Protein AF-A0A2E5WF07-F1 (afdb_monomer_lite)

Sequence (122 aa):
MFPEPGSWALRPQIASKTWLGSDHHPFILHGVPAITFNAPIGEDQVRYYHDFADTFDKIDAEMLSRATAIVTLLIHALANDTETALRHYDNTETAELFRAAGLEARMRKMDQWPFVEGPTHP

Structure (mmCIF, N/CA/C/O backbone):
data_AF-A0A2E5WF07-F1
#
_entry.id   AF-A0A2E5WF07-F1
#
loop_
_atom_site.group_PDB
_atom_site.id
_atom_site.type_symbol
_atom_site.label_atom_id
_atom_site.label_alt_id
_atom_site.label_comp_id
_atom_site.label_asym_id
_atom_site.label_entity_id
_atom_site.label_seq_id
_atom_site.pdbx_PDB_ins_code
_atom_site.Cartn_x
_atom_site.Cartn_y
_atom_site.Cartn_z
_atom_site.occupancy
_atom_site.B_iso_or_equiv
_atom_site.auth_seq_id
_atom_site.auth_comp_id
_atom_site.auth_asym_id
_atom_site.auth_atom_id
_atom_site.pdbx_PDB_model_num
ATOM 1 N N . MET A 1 1 ? 1.210 5.038 25.118 1.00 34.31 1 MET A N 1
ATOM 2 C CA . MET A 1 1 ? 1.297 5.615 23.764 1.00 34.31 1 MET A CA 1
ATOM 3 C C . MET A 1 1 ? 1.117 4.451 22.812 1.00 34.31 1 MET A C 1
ATOM 5 O O . MET A 1 1 ? 2.019 3.630 22.718 1.00 34.31 1 MET A O 1
ATOM 9 N N . PHE A 1 2 ? -0.094 4.266 22.285 1.00 29.42 2 PHE A N 1
ATOM 10 C CA . PHE A 1 2 ? -0.366 3.199 21.321 1.00 29.42 2 PHE A CA 1
ATOM 11 C C . PHE A 1 2 ? 0.352 3.542 20.008 1.00 29.42 2 PHE A C 1
ATOM 13 O O . PHE A 1 2 ? 0.413 4.728 19.676 1.00 29.42 2 PHE A O 1
ATOM 20 N N . PRO A 1 3 ? 0.932 2.567 19.291 1.00 41.88 3 PRO A N 1
ATOM 21 C CA . PRO A 1 3 ? 1.348 2.814 17.919 1.00 41.88 3 PRO A CA 1
ATOM 22 C C . PRO A 1 3 ? 0.113 3.225 17.107 1.00 41.88 3 PRO A C 1
ATOM 24 O O . PRO A 1 3 ? -0.978 2.698 17.335 1.00 41.88 3 PRO A O 1
ATOM 27 N N . GLU A 1 4 ? 0.285 4.189 16.204 1.00 43.44 4 GLU A N 1
ATOM 28 C CA . GLU A 1 4 ? -0.732 4.583 15.226 1.00 43.44 4 GLU A CA 1
ATOM 29 C C . GLU A 1 4 ? -1.333 3.322 14.574 1.00 43.44 4 GLU A C 1
ATOM 31 O O . GLU A 1 4 ? -0.566 2.431 14.172 1.00 43.44 4 GLU A O 1
ATOM 36 N N . PRO A 1 5 ? -2.670 3.202 14.473 1.00 38.53 5 PRO A N 1
ATOM 37 C CA . PRO A 1 5 ? -3.307 2.067 13.819 1.00 38.53 5 PRO A CA 1
ATOM 38 C C . PRO A 1 5 ? -2.702 1.854 12.425 1.00 38.53 5 PRO A C 1
ATOM 40 O O . PRO A 1 5 ? -2.737 2.738 11.577 1.00 38.53 5 PRO A O 1
ATOM 43 N N . GLY A 1 6 ? -2.074 0.698 12.200 1.00 47.59 6 GLY A N 1
ATOM 44 C CA . GLY A 1 6 ? -1.535 0.312 10.889 1.00 47.59 6 GLY A CA 1
ATOM 45 C C . GLY A 1 6 ? -0.106 0.773 10.590 1.00 47.59 6 GLY A C 1
ATOM 46 O O . GLY A 1 6 ? 0.430 0.417 9.540 1.00 47.59 6 GLY A O 1
ATOM 47 N N . SER A 1 7 ? 0.557 1.492 11.501 1.00 41.31 7 SER A N 1
ATOM 48 C CA . SER A 1 7 ? 1.974 1.819 11.342 1.00 41.31 7 SER A CA 1
ATOM 49 C C . SER A 1 7 ? 2.831 0.841 12.151 1.00 41.31 7 SER A C 1
ATOM 51 O O . SER A 1 7 ? 3.093 1.021 13.342 1.00 41.31 7 SER A O 1
ATOM 53 N N . TRP A 1 8 ? 3.341 -0.194 11.487 1.00 49.47 8 TRP A N 1
ATOM 54 C CA . TRP A 1 8 ? 4.678 -0.657 11.846 1.00 49.47 8 TRP A CA 1
ATOM 55 C C . TRP A 1 8 ? 5.602 0.547 11.639 1.00 49.47 8 TRP A C 1
ATOM 57 O O . TRP A 1 8 ? 5.523 1.191 10.591 1.00 49.47 8 TRP A O 1
ATOM 67 N N . ALA A 1 9 ? 6.432 0.887 12.629 1.00 48.69 9 ALA A N 1
ATOM 68 C CA . ALA A 1 9 ? 7.371 2.010 12.559 1.00 48.69 9 ALA A CA 1
ATOM 69 C C . ALA A 1 9 ? 8.498 1.716 11.548 1.00 48.69 9 ALA A C 1
ATOM 71 O O . ALA A 1 9 ? 9.653 1.477 11.895 1.00 48.69 9 ALA A O 1
ATOM 72 N N . LEU A 1 10 ? 8.131 1.668 10.273 1.00 56.34 10 LEU A N 1
ATOM 73 C CA . LEU A 1 10 ? 9.002 1.442 9.138 1.00 56.34 10 LEU A CA 1
ATOM 74 C C . LEU A 1 10 ? 9.558 2.791 8.687 1.00 56.34 10 LEU A C 1
ATOM 76 O O . LEU A 1 10 ? 8.917 3.833 8.839 1.00 56.34 10 LEU A O 1
ATOM 80 N N . ARG A 1 11 ? 10.769 2.789 8.119 1.00 54.16 11 ARG A N 1
ATOM 81 C CA . ARG A 1 11 ? 11.335 4.010 7.526 1.00 54.16 11 ARG A CA 1
ATOM 82 C C . ARG A 1 11 ? 10.339 4.586 6.506 1.00 54.16 11 ARG A C 1
ATOM 84 O O . ARG A 1 11 ? 9.697 3.789 5.827 1.00 54.16 11 ARG A O 1
ATOM 91 N N . PRO A 1 12 ? 10.239 5.915 6.319 1.00 56.75 12 PRO A N 1
ATOM 92 C CA . PRO A 1 12 ? 9.270 6.523 5.396 1.00 56.75 12 PRO A CA 1
ATOM 93 C C . PRO A 1 12 ? 9.292 5.951 3.970 1.00 56.75 12 PRO A C 1
ATOM 95 O O . PRO A 1 12 ? 8.275 5.942 3.293 1.00 56.75 12 PRO A O 1
ATOM 98 N N . GLN A 1 13 ? 10.441 5.439 3.520 1.00 54.09 13 GLN A N 1
ATOM 99 C CA . GLN A 1 13 ? 10.609 4.793 2.214 1.00 54.09 13 GLN A CA 1
ATOM 100 C C . GLN A 1 13 ? 9.931 3.411 2.109 1.00 54.09 13 GLN A C 1
ATOM 102 O O . GLN A 1 13 ? 9.747 2.908 1.006 1.00 54.09 13 GLN A O 1
ATOM 107 N N . ILE A 1 14 ? 9.595 2.804 3.249 1.00 59.38 14 ILE A N 1
ATOM 108 C CA . ILE A 1 14 ? 9.023 1.459 3.424 1.00 59.38 14 ILE A CA 1
ATOM 109 C C . ILE A 1 14 ? 7.622 1.548 4.071 1.00 59.38 14 ILE A C 1
ATOM 111 O O . ILE A 1 14 ? 6.851 0.595 4.014 1.00 59.38 14 ILE A O 1
ATOM 115 N N . ALA A 1 15 ? 7.285 2.678 4.699 1.00 62.19 15 ALA A N 1
ATOM 116 C CA . ALA A 1 15 ? 6.016 2.881 5.382 1.00 62.19 15 ALA A CA 1
ATOM 117 C C . ALA A 1 15 ? 4.829 2.758 4.412 1.00 62.19 15 ALA A C 1
ATOM 119 O O . ALA A 1 15 ? 4.797 3.403 3.362 1.00 62.19 15 ALA A O 1
ATOM 120 N N . SER A 1 16 ? 3.841 1.944 4.798 1.00 71.12 16 SER A N 1
ATOM 121 C CA . SER A 1 16 ? 2.542 1.895 4.127 1.00 71.12 16 SER A CA 1
ATOM 122 C C . SER A 1 16 ? 1.877 3.263 4.260 1.00 71.12 16 SER A C 1
ATOM 124 O O . SER A 1 16 ? 1.853 3.843 5.347 1.00 71.12 16 SER A O 1
ATOM 126 N N . LYS A 1 17 ? 1.349 3.796 3.161 1.00 78.06 17 LYS A N 1
ATOM 127 C CA . LYS A 1 17 ? 0.590 5.046 3.157 1.00 78.06 17 LYS A CA 1
ATOM 128 C C . LYS A 1 17 ? -0.799 4.738 2.631 1.00 78.06 17 LYS A C 1
ATOM 130 O O . LYS A 1 17 ? -0.914 4.078 1.612 1.00 78.06 17 LYS A O 1
ATOM 135 N N . THR A 1 18 ? -1.844 5.253 3.264 1.00 87.62 18 THR A N 1
ATOM 136 C CA . THR A 1 18 ? -3.196 5.180 2.696 1.00 87.62 18 THR A CA 1
ATOM 137 C C . THR A 1 18 ? -3.267 6.046 1.435 1.00 87.62 18 THR A C 1
ATOM 139 O O . THR A 1 18 ? -2.887 7.220 1.464 1.00 87.62 18 THR A O 1
ATOM 142 N N . TRP A 1 19 ? -3.742 5.490 0.317 1.00 87.62 19 TRP A N 1
ATOM 143 C CA . TRP A 1 19 ? -3.950 6.222 -0.937 1.00 87.62 19 TRP A CA 1
ATOM 144 C C . TRP A 1 19 ? -5.188 5.719 -1.698 1.00 87.62 19 TRP A C 1
ATOM 146 O O . TRP A 1 19 ? -5.850 4.767 -1.290 1.00 87.62 19 TRP A O 1
ATOM 156 N N . LEU A 1 20 ? -5.567 6.431 -2.763 1.00 89.69 20 LEU A N 1
ATOM 157 C CA . LEU A 1 20 ? -6.778 6.168 -3.551 1.00 89.69 20 LEU A CA 1
ATOM 158 C C . LEU A 1 20 ? -6.411 5.673 -4.950 1.00 89.69 20 LEU A C 1
ATOM 160 O O . LEU A 1 20 ? -5.499 6.226 -5.559 1.00 89.69 20 LEU A O 1
ATOM 164 N N . GLY A 1 21 ? -7.197 4.754 -5.514 1.00 85.38 21 GLY A N 1
ATOM 165 C CA . GLY A 1 21 ? -7.062 4.352 -6.923 1.00 85.38 21 GLY A CA 1
ATOM 166 C C . GLY A 1 21 ? -6.268 3.065 -7.163 1.00 85.38 21 GLY A C 1
ATOM 167 O O . GLY A 1 21 ? -5.739 2.879 -8.252 1.00 85.38 21 GLY A O 1
ATOM 168 N N . SER A 1 22 ? -6.196 2.181 -6.167 1.00 89.88 22 SER A N 1
ATOM 169 C CA . SER A 1 22 ? -5.714 0.800 -6.309 1.00 89.88 22 SER A CA 1
ATOM 170 C C . SER A 1 22 ? -6.632 -0.159 -5.554 1.00 89.88 22 SER A C 1
ATOM 172 O O . SER A 1 22 ? -7.451 0.272 -4.741 1.00 89.88 22 SER A O 1
ATOM 174 N N . ASP A 1 23 ? -6.501 -1.455 -5.823 1.00 92.31 23 ASP A N 1
ATOM 175 C CA . ASP A 1 23 ? -7.409 -2.512 -5.365 1.00 92.31 23 ASP A CA 1
ATOM 176 C C . ASP A 1 23 ? -7.495 -2.661 -3.845 1.00 92.31 23 ASP A C 1
ATOM 178 O O . ASP A 1 23 ? -8.488 -3.164 -3.332 1.00 92.31 23 ASP A O 1
ATOM 182 N N . HIS A 1 24 ? -6.492 -2.192 -3.102 1.00 91.19 24 HIS A N 1
ATOM 183 C CA . HIS A 1 24 ? -6.519 -2.198 -1.639 1.00 91.19 24 HIS A CA 1
ATOM 184 C C . HIS A 1 24 ? -7.523 -1.180 -1.056 1.00 91.19 24 HIS A C 1
ATOM 186 O O . HIS A 1 24 ? -7.959 -1.326 0.085 1.00 91.19 24 HIS A O 1
ATOM 192 N N . HIS A 1 25 ? -7.918 -0.161 -1.828 1.00 92.12 25 HIS A N 1
ATOM 193 C CA . HIS A 1 25 ? -8.790 0.924 -1.378 1.00 92.12 25 HIS A CA 1
ATOM 194 C C . HIS A 1 25 ? -10.129 0.458 -0.763 1.00 92.12 25 HIS A C 1
ATOM 196 O O . HIS A 1 25 ? -10.407 0.855 0.372 1.00 92.12 25 HIS A O 1
ATOM 202 N N . PRO A 1 26 ? -10.951 -0.390 -1.422 1.00 93.44 26 PRO A N 1
ATOM 203 C CA . PRO A 1 26 ? -12.197 -0.885 -0.830 1.00 93.44 26 PRO A CA 1
ATOM 204 C C . PRO A 1 26 ? -11.984 -1.683 0.464 1.00 93.44 26 PRO A C 1
ATOM 206 O O . PRO A 1 26 ? -12.827 -1.629 1.353 1.00 93.44 26 PRO A O 1
ATOM 209 N N . PHE A 1 27 ? -10.857 -2.383 0.616 1.00 94.50 27 PHE A N 1
ATOM 210 C CA . PHE A 1 27 ? -10.554 -3.122 1.845 1.00 94.50 27 PHE A CA 1
ATOM 211 C C . PHE A 1 27 ? -10.272 -2.170 3.009 1.00 94.50 27 PHE A C 1
ATOM 213 O O . PHE A 1 27 ? -10.864 -2.331 4.077 1.00 94.50 27 PHE A O 1
ATOM 220 N N . ILE A 1 28 ? -9.455 -1.133 2.781 1.00 93.38 28 ILE A N 1
ATOM 221 C CA . ILE A 1 28 ? -9.212 -0.097 3.794 1.00 93.38 28 ILE A CA 1
ATOM 222 C C . ILE A 1 28 ? -10.523 0.605 4.165 1.00 93.38 28 ILE A C 1
ATOM 224 O O . ILE A 1 28 ? -10.762 0.816 5.347 1.00 93.38 28 ILE A O 1
ATOM 228 N N . LEU A 1 29 ? -11.401 0.921 3.202 1.00 93.69 29 LEU A N 1
ATOM 229 C CA . LEU A 1 29 ? -12.711 1.535 3.487 1.00 93.69 29 LEU A CA 1
ATOM 230 C C . LEU A 1 29 ? -13.581 0.698 4.437 1.00 93.69 29 LEU A C 1
ATOM 232 O O . LEU A 1 29 ? -14.371 1.262 5.189 1.00 93.69 29 LEU A O 1
ATOM 236 N N . HIS A 1 30 ? -13.428 -0.626 4.416 1.00 94.19 30 HIS A N 1
ATOM 237 C CA . HIS A 1 30 ? -14.113 -1.556 5.314 1.00 94.19 30 HIS A CA 1
ATOM 238 C C . HIS A 1 30 ? -13.295 -1.912 6.568 1.00 94.19 30 HIS A C 1
ATOM 240 O O . HIS A 1 30 ? -13.588 -2.903 7.241 1.00 94.19 30 HIS A O 1
ATOM 246 N N . GLY A 1 31 ? -12.272 -1.115 6.882 1.00 93.50 31 GLY A N 1
ATOM 247 C CA . GLY A 1 31 ? -11.449 -1.254 8.078 1.00 93.50 31 GLY A CA 1
ATOM 248 C C . GLY A 1 31 ? -10.450 -2.407 8.025 1.00 93.50 31 GLY A C 1
ATOM 249 O O . GLY A 1 31 ? -9.819 -2.698 9.036 1.00 93.50 31 GLY A O 1
ATOM 250 N N . VAL A 1 32 ? -10.274 -3.081 6.884 1.00 94.31 32 VAL A N 1
ATOM 251 C CA . VAL A 1 32 ? -9.279 -4.154 6.754 1.00 94.31 32 VAL A CA 1
ATOM 252 C C . VAL A 1 32 ? -7.879 -3.527 6.736 1.00 94.31 32 VAL A C 1
ATOM 254 O O . VAL A 1 32 ? -7.597 -2.717 5.845 1.00 94.31 32 VAL A O 1
ATOM 257 N N . PRO A 1 33 ? -6.977 -3.888 7.670 1.00 89.94 33 PRO A N 1
ATOM 258 C CA . PRO A 1 33 ? -5.604 -3.400 7.642 1.00 89.94 33 PRO A CA 1
ATOM 259 C C . PRO A 1 33 ? -4.907 -3.819 6.346 1.00 89.94 33 PRO A C 1
ATOM 261 O O . PRO A 1 33 ? -4.948 -4.987 5.959 1.00 89.94 33 PRO A O 1
ATOM 264 N N . ALA A 1 34 ? -4.240 -2.873 5.685 1.00 88.00 34 ALA A N 1
ATOM 265 C CA . ALA A 1 34 ? -3.540 -3.123 4.433 1.00 88.00 34 ALA A CA 1
ATOM 266 C C . ALA A 1 34 ? -2.113 -2.571 4.468 1.00 88.00 34 ALA A C 1
ATOM 268 O O . ALA A 1 34 ? -1.848 -1.473 4.963 1.00 88.00 34 ALA A O 1
ATOM 269 N N . ILE A 1 35 ? -1.194 -3.338 3.886 1.00 85.62 35 ILE A N 1
ATOM 270 C CA . ILE A 1 35 ? 0.187 -2.927 3.649 1.00 85.62 35 ILE A CA 1
ATOM 271 C C . ILE A 1 35 ? 0.352 -2.748 2.145 1.00 85.62 35 ILE A C 1
ATOM 273 O O . ILE A 1 35 ? 0.154 -3.690 1.380 1.00 85.62 35 ILE A O 1
ATOM 277 N N . THR A 1 36 ? 0.740 -1.550 1.720 1.00 81.00 36 THR A N 1
ATOM 278 C CA . THR A 1 36 ? 1.146 -1.295 0.337 1.00 81.00 36 THR A CA 1
ATOM 279 C C . THR A 1 36 ? 2.650 -1.106 0.284 1.00 81.00 36 THR A C 1
ATOM 281 O O . THR A 1 36 ? 3.190 -0.249 0.986 1.00 81.00 36 THR A O 1
ATOM 284 N N . PHE A 1 37 ? 3.328 -1.862 -0.573 1.00 79.69 37 PHE A N 1
ATOM 285 C CA . PHE A 1 37 ? 4.739 -1.624 -0.843 1.00 79.69 37 PHE A CA 1
ATOM 286 C C . PHE A 1 37 ? 4.885 -0.407 -1.749 1.00 79.69 37 PHE A C 1
ATOM 288 O O . PHE A 1 37 ? 4.295 -0.349 -2.828 1.00 79.69 37 PHE A O 1
ATOM 295 N N . ASN A 1 38 ? 5.679 0.564 -1.309 1.00 75.25 38 ASN A N 1
ATOM 296 C CA . ASN A 1 38 ? 6.042 1.686 -2.156 1.00 75.25 38 ASN A CA 1
ATOM 297 C C . ASN A 1 38 ? 6.962 1.190 -3.284 1.00 75.25 38 ASN A C 1
ATOM 299 O O . ASN A 1 38 ? 8.052 0.685 -3.021 1.00 75.25 38 ASN A O 1
ATOM 303 N N . ALA A 1 39 ? 6.520 1.341 -4.529 1.00 76.69 39 ALA A N 1
ATOM 304 C CA . ALA A 1 39 ? 7.277 1.006 -5.729 1.00 76.69 39 ALA A CA 1
ATOM 305 C C . ALA A 1 39 ? 7.323 2.250 -6.628 1.00 76.69 39 ALA A C 1
ATOM 307 O O . ALA A 1 39 ? 6.526 2.365 -7.561 1.00 76.69 39 ALA A O 1
ATOM 308 N N . PRO A 1 40 ? 8.174 3.242 -6.302 1.00 77.31 40 PRO A N 1
ATOM 309 C CA . PRO A 1 40 ? 8.232 4.472 -7.073 1.00 77.31 40 PRO A CA 1
ATOM 310 C C . PRO A 1 40 ? 8.663 4.157 -8.506 1.00 77.31 40 PRO A C 1
ATOM 312 O O . PRO A 1 40 ? 9.696 3.530 -8.734 1.00 77.31 40 PRO A O 1
ATOM 315 N N . ILE A 1 41 ? 7.866 4.609 -9.467 1.00 82.38 41 ILE A N 1
ATOM 316 C CA . ILE A 1 41 ? 8.208 4.526 -10.883 1.00 82.38 41 ILE A CA 1
ATOM 317 C C . ILE A 1 41 ? 9.183 5.669 -11.176 1.00 82.38 41 ILE A C 1
ATOM 319 O O . ILE A 1 41 ? 8.894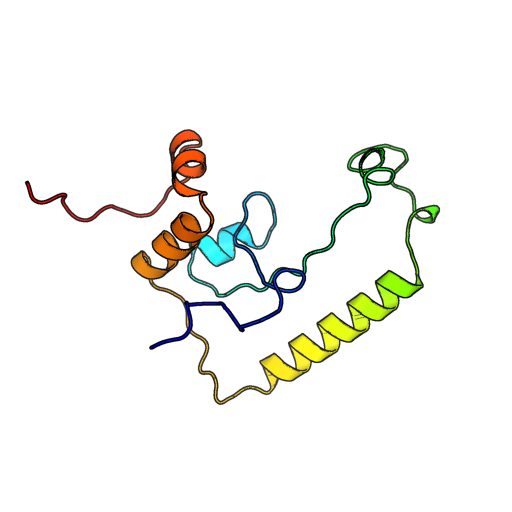 6.822 -10.851 1.00 82.38 41 ILE A O 1
ATOM 323 N N . GLY A 1 42 ? 10.347 5.351 -11.750 1.00 84.69 42 GLY A N 1
ATOM 324 C CA . GLY A 1 42 ? 11.336 6.360 -12.140 1.00 84.69 42 GLY A CA 1
ATOM 325 C C . GLY A 1 42 ? 10.744 7.387 -13.108 1.00 84.69 42 GLY A C 1
ATOM 326 O O . GLY A 1 42 ? 9.866 7.055 -13.905 1.00 84.69 42 GLY A O 1
ATOM 327 N N . GLU A 1 43 ? 11.216 8.636 -13.058 1.00 85.06 43 GLU A N 1
ATOM 328 C CA . GLU A 1 43 ? 10.713 9.724 -13.918 1.00 85.06 43 GLU A CA 1
ATOM 329 C C . GLU A 1 43 ? 10.825 9.396 -15.412 1.00 85.06 43 GLU A C 1
ATOM 331 O O . GLU A 1 43 ? 9.981 9.782 -16.216 1.00 85.06 43 GLU A O 1
ATOM 336 N N . ASP A 1 44 ? 11.854 8.649 -15.794 1.00 86.25 44 ASP A N 1
ATOM 337 C CA . ASP A 1 44 ? 12.033 8.167 -17.151 1.00 86.25 44 ASP A CA 1
ATOM 338 C C . ASP A 1 44 ? 11.094 6.994 -17.474 1.00 86.25 44 ASP A C 1
ATOM 340 O O . ASP A 1 44 ? 10.671 6.858 -18.618 1.00 86.25 44 ASP A O 1
ATOM 344 N N . GLN A 1 45 ? 10.712 6.180 -16.495 1.00 88.94 45 GLN A N 1
ATOM 345 C CA . GLN A 1 45 ? 9.843 5.018 -16.691 1.00 88.94 45 GLN A CA 1
ATOM 346 C C . GLN A 1 45 ? 8.351 5.374 -16.682 1.00 88.94 45 GLN A C 1
ATOM 348 O O . GLN A 1 45 ? 7.562 4.702 -17.341 1.00 88.94 45 GLN A O 1
ATOM 353 N N . VAL A 1 46 ? 7.947 6.456 -16.005 1.00 91.56 46 VAL A N 1
ATOM 354 C CA . VAL A 1 46 ? 6.525 6.831 -15.868 1.00 91.56 46 VAL A CA 1
ATOM 355 C C . VAL A 1 46 ? 5.847 7.097 -17.213 1.00 91.56 46 VAL A C 1
ATOM 357 O O . VAL A 1 46 ? 4.646 6.891 -17.343 1.00 91.56 46 VAL A O 1
ATOM 360 N N . ARG A 1 47 ? 6.614 7.489 -18.240 1.00 92.19 47 ARG A N 1
ATOM 361 C CA . ARG A 1 47 ? 6.107 7.700 -19.608 1.00 92.19 47 ARG A CA 1
ATOM 362 C C . ARG A 1 47 ? 5.543 6.432 -20.254 1.00 92.19 47 ARG A C 1
ATOM 364 O O . ARG A 1 47 ? 4.820 6.540 -21.234 1.00 92.19 47 ARG A O 1
ATOM 371 N N . TYR A 1 48 ? 5.928 5.261 -19.751 1.00 94.25 48 TYR A N 1
ATOM 372 C CA . TYR A 1 48 ? 5.460 3.971 -20.247 1.00 94.25 48 TYR A CA 1
ATOM 373 C C . TYR A 1 48 ? 4.181 3.505 -19.551 1.00 94.25 48 TYR A C 1
ATOM 375 O O . TYR A 1 48 ? 3.522 2.596 -20.034 1.00 94.25 48 TYR A O 1
ATOM 383 N N . TYR A 1 49 ? 3.789 4.133 -18.440 1.00 92.19 49 TYR A N 1
ATOM 384 C CA . TYR A 1 49 ? 2.572 3.766 -17.728 1.00 92.19 49 TYR A CA 1
ATOM 385 C C . TYR A 1 49 ? 1.328 4.011 -18.594 1.00 92.19 49 TYR A C 1
ATOM 387 O O . TYR A 1 49 ? 1.100 5.132 -19.048 1.00 92.19 49 TYR A O 1
ATOM 395 N N . HIS A 1 50 ? 0.514 2.967 -18.788 1.00 94.50 50 HIS A N 1
ATOM 396 C CA . HIS A 1 50 ? -0.661 2.980 -19.674 1.00 94.50 50 HIS A CA 1
ATOM 397 C C . HIS A 1 50 ? -0.343 3.319 -21.145 1.00 94.50 50 HIS A C 1
ATOM 399 O O . HIS A 1 50 ? -1.215 3.808 -21.867 1.00 94.50 50 HIS A O 1
ATOM 405 N N . ASP A 1 51 ? 0.883 3.053 -21.599 1.00 95.62 51 ASP A N 1
ATOM 406 C CA . ASP A 1 51 ? 1.314 3.292 -22.976 1.00 95.62 51 ASP A CA 1
ATOM 407 C C . ASP A 1 51 ? 1.547 1.978 -23.740 1.00 95.62 51 ASP A C 1
ATOM 409 O O . ASP A 1 51 ? 1.780 0.922 -23.155 1.00 95.62 51 ASP A O 1
ATOM 413 N N . PHE A 1 52 ? 1.527 2.035 -25.074 1.00 96.75 52 PHE A N 1
ATOM 414 C CA . PHE A 1 52 ? 1.862 0.884 -25.922 1.00 96.75 52 PHE A CA 1
ATOM 415 C C . PHE A 1 52 ? 3.293 0.369 -25.687 1.00 96.75 52 PHE A C 1
ATOM 417 O O . PHE A 1 52 ? 3.576 -0.803 -25.927 1.00 96.75 52 PHE A O 1
ATOM 424 N N . ALA A 1 53 ? 4.196 1.235 -25.225 1.00 95.50 53 A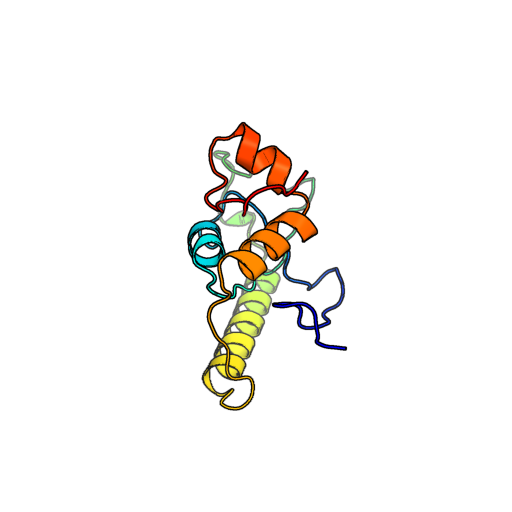LA A N 1
ATOM 425 C CA . ALA A 1 53 ? 5.562 0.877 -24.870 1.00 95.50 53 ALA A CA 1
ATOM 426 C C . ALA A 1 53 ? 5.713 0.280 -23.452 1.00 95.50 53 ALA A C 1
ATOM 428 O O . ALA A 1 53 ? 6.851 0.077 -23.018 1.00 95.50 53 ALA A O 1
ATOM 429 N N . ASP A 1 54 ? 4.615 -0.029 -22.745 1.00 95.69 54 ASP A N 1
ATOM 430 C CA . ASP A 1 54 ? 4.625 -0.868 -21.535 1.00 95.69 54 ASP A CA 1
ATOM 431 C C . ASP A 1 54 ? 4.899 -2.336 -21.900 1.00 95.69 54 ASP A C 1
ATOM 433 O O . ASP A 1 54 ? 4.007 -3.182 -22.013 1.00 95.69 54 ASP A O 1
ATOM 437 N N . THR A 1 55 ? 6.162 -2.620 -22.201 1.00 96.12 55 THR A N 1
ATOM 438 C CA . THR A 1 55 ? 6.618 -3.903 -22.732 1.00 96.12 55 THR A CA 1
ATOM 439 C C . THR A 1 55 ? 7.594 -4.595 -21.785 1.00 96.12 55 THR A C 1
ATOM 441 O O . THR A 1 55 ? 8.257 -3.980 -20.950 1.00 96.12 55 THR A O 1
ATOM 444 N N . PHE A 1 56 ? 7.701 -5.920 -21.922 1.00 96.12 56 PHE A N 1
ATOM 445 C CA . PHE A 1 56 ? 8.464 -6.784 -21.012 1.00 96.12 56 PHE A CA 1
ATOM 446 C C . PHE A 1 56 ? 9.936 -6.375 -20.829 1.00 96.12 56 PHE A C 1
ATOM 448 O O . PHE A 1 56 ? 10.506 -6.578 -19.762 1.00 96.12 56 PHE A O 1
ATOM 455 N N . ASP A 1 57 ? 10.557 -5.766 -21.838 1.00 95.06 57 ASP A N 1
ATOM 456 C CA . ASP A 1 57 ? 11.947 -5.306 -21.785 1.00 95.06 57 ASP A CA 1
ATOM 457 C C . ASP A 1 57 ? 12.193 -4.147 -20.800 1.00 95.06 57 ASP A C 1
ATOM 459 O O . ASP A 1 57 ? 13.348 -3.803 -20.556 1.00 95.06 57 ASP A O 1
ATOM 463 N N . LYS A 1 58 ? 11.143 -3.551 -20.214 1.00 93.00 58 LYS A N 1
ATOM 464 C CA . LYS A 1 58 ? 11.259 -2.546 -19.140 1.00 93.00 58 LYS A CA 1
ATOM 465 C C . LYS A 1 58 ? 11.360 -3.153 -17.741 1.00 93.00 58 LYS A C 1
ATOM 467 O O . LYS A 1 58 ? 11.636 -2.432 -16.784 1.00 93.00 58 LYS A O 1
ATOM 472 N N . ILE A 1 59 ? 11.142 -4.460 -17.599 1.00 91.56 59 ILE A N 1
ATOM 473 C CA . ILE A 1 59 ? 11.166 -5.127 -16.296 1.00 91.56 59 ILE A CA 1
ATOM 474 C C . ILE A 1 59 ? 12.611 -5.309 -15.816 1.00 91.56 59 ILE A C 1
ATOM 476 O O . ILE A 1 59 ? 13.416 -5.992 -16.449 1.00 91.56 59 ILE A O 1
ATOM 480 N N . ASP A 1 60 ? 12.911 -4.779 -14.630 1.00 91.44 60 ASP A N 1
ATOM 481 C CA . ASP A 1 60 ? 14.107 -5.141 -13.867 1.00 91.44 60 ASP A CA 1
ATOM 482 C C . ASP A 1 60 ? 13.886 -6.503 -13.181 1.00 91.44 60 ASP A C 1
ATOM 484 O O . ASP A 1 60 ? 13.162 -6.628 -12.186 1.00 91.44 60 ASP A O 1
ATOM 488 N N . ALA A 1 61 ? 14.521 -7.542 -13.728 1.00 94.75 61 ALA A N 1
ATOM 489 C CA . ALA A 1 61 ? 14.409 -8.912 -13.233 1.00 94.75 61 ALA A CA 1
ATOM 490 C C . ALA A 1 61 ? 14.963 -9.095 -11.806 1.00 94.75 61 ALA A C 1
ATOM 492 O O . ALA A 1 61 ? 14.455 -9.926 -11.044 1.00 94.75 61 ALA A O 1
ATOM 493 N N . GLU A 1 62 ? 15.984 -8.327 -11.421 1.00 93.94 62 GLU A N 1
ATOM 494 C CA . GLU A 1 62 ? 16.563 -8.400 -10.081 1.00 93.94 62 GLU A CA 1
ATOM 495 C C . GLU A 1 62 ? 15.617 -7.758 -9.064 1.00 93.94 62 GLU A C 1
ATOM 497 O O . GLU A 1 62 ? 15.333 -8.341 -8.014 1.00 93.94 62 GLU A O 1
ATOM 502 N N . MET A 1 63 ? 15.057 -6.592 -9.400 1.00 89.00 63 MET A N 1
ATOM 503 C CA . MET A 1 63 ? 14.024 -5.947 -8.590 1.00 89.00 63 MET A CA 1
ATOM 504 C C . MET A 1 63 ? 12.804 -6.856 -8.418 1.00 89.00 63 MET A C 1
ATOM 506 O O . MET A 1 63 ? 12.350 -7.032 -7.286 1.00 89.00 63 MET A O 1
ATOM 510 N N . LEU A 1 64 ? 12.307 -7.469 -9.497 1.00 92.12 64 LEU A N 1
ATOM 511 C CA . LEU A 1 64 ? 11.169 -8.390 -9.444 1.00 92.12 64 LEU A CA 1
ATOM 512 C C . LEU A 1 64 ? 11.448 -9.585 -8.518 1.00 92.12 64 LEU A C 1
ATOM 514 O O . LEU A 1 64 ? 10.608 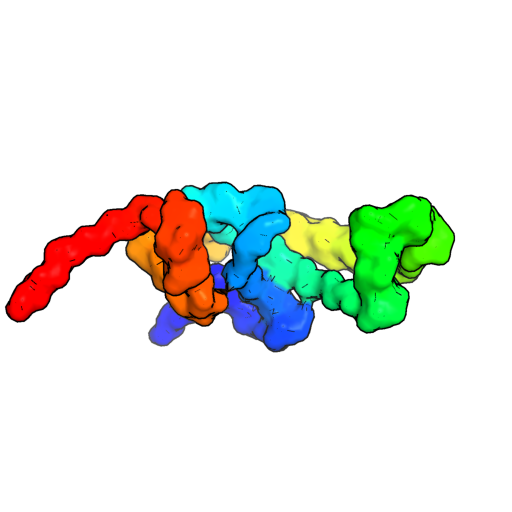-9.947 -7.688 1.00 92.12 64 LEU A O 1
ATOM 518 N N . SER A 1 65 ? 12.649 -10.159 -8.602 1.00 95.62 65 SER A N 1
ATOM 519 C CA . SER A 1 65 ? 13.068 -11.278 -7.749 1.00 95.62 65 SER A CA 1
ATOM 520 C C . SER A 1 65 ? 13.140 -10.873 -6.271 1.00 95.62 65 SER A C 1
ATOM 522 O O . SER A 1 65 ? 12.614 -11.577 -5.406 1.00 95.62 65 SER A O 1
ATOM 524 N N . ARG A 1 66 ? 13.729 -9.708 -5.964 1.00 93.00 66 ARG A N 1
ATOM 525 C CA . ARG A 1 66 ? 13.797 -9.178 -4.590 1.00 93.00 66 ARG A CA 1
ATOM 526 C C . ARG A 1 66 ? 12.415 -8.851 -4.030 1.00 93.00 66 ARG A C 1
ATOM 528 O O . ARG A 1 66 ? 12.133 -9.213 -2.890 1.00 93.00 66 ARG A O 1
ATOM 535 N N . ALA A 1 67 ? 11.550 -8.208 -4.815 1.00 90.62 67 ALA A N 1
ATOM 536 C CA . ALA A 1 67 ? 10.179 -7.905 -4.412 1.00 90.62 67 ALA A CA 1
ATOM 537 C C . ALA A 1 67 ? 9.408 -9.192 -4.083 1.00 90.62 67 ALA A C 1
ATOM 539 O O . ALA A 1 67 ? 8.793 -9.286 -3.024 1.00 90.62 67 ALA A O 1
ATOM 540 N N . THR A 1 68 ? 9.534 -10.216 -4.933 1.00 94.88 68 THR A N 1
ATOM 541 C CA . THR A 1 68 ? 8.927 -11.538 -4.713 1.00 94.88 68 THR A CA 1
ATOM 542 C C . THR A 1 68 ? 9.387 -12.157 -3.393 1.00 94.88 68 THR A C 1
ATOM 544 O O . THR A 1 68 ? 8.560 -12.614 -2.602 1.00 94.88 68 THR A O 1
ATOM 547 N N . ALA A 1 69 ? 10.694 -12.135 -3.116 1.00 95.00 69 ALA A N 1
ATOM 548 C CA . ALA A 1 69 ? 11.241 -12.660 -1.869 1.00 95.00 69 ALA A CA 1
ATOM 549 C C . ALA A 1 69 ? 10.718 -11.895 -0.640 1.00 95.00 69 ALA A C 1
ATOM 551 O O . ALA A 1 69 ? 10.271 -12.516 0.322 1.00 95.00 69 ALA A O 1
ATOM 552 N N . ILE A 1 70 ? 10.715 -10.557 -0.680 1.00 91.31 70 ILE A N 1
ATOM 553 C CA . ILE A 1 70 ? 10.250 -9.710 0.431 1.00 91.31 70 ILE A CA 1
ATOM 554 C C . ILE A 1 70 ? 8.764 -9.944 0.721 1.00 91.31 70 ILE A C 1
ATOM 556 O O . ILE A 1 70 ? 8.398 -10.157 1.876 1.00 91.31 70 ILE A O 1
ATOM 560 N N . VAL A 1 71 ? 7.917 -9.945 -0.312 1.00 91.69 71 VAL A N 1
ATOM 561 C CA . VAL A 1 71 ? 6.474 -10.199 -0.170 1.00 91.69 71 VAL A CA 1
ATOM 562 C C . VAL A 1 71 ? 6.233 -11.593 0.408 1.00 91.69 71 VAL A C 1
ATOM 564 O O . VAL A 1 71 ? 5.442 -11.741 1.335 1.00 91.69 71 VAL A O 1
ATOM 567 N N . THR A 1 72 ? 6.959 -12.604 -0.075 1.00 96.00 72 THR A N 1
ATOM 568 C CA . THR A 1 72 ? 6.844 -13.985 0.422 1.00 96.00 72 THR A CA 1
ATOM 569 C C . THR A 1 72 ? 7.213 -14.086 1.901 1.00 96.00 72 THR A C 1
ATOM 571 O O . THR A 1 72 ? 6.479 -14.695 2.679 1.00 96.00 72 THR A O 1
ATOM 574 N N . LEU A 1 73 ? 8.321 -13.463 2.310 1.00 95.06 73 LEU A N 1
ATOM 575 C CA . LEU A 1 73 ? 8.756 -13.452 3.707 1.00 95.06 73 LEU A CA 1
ATOM 576 C C . LEU A 1 73 ? 7.769 -12.701 4.607 1.00 95.06 73 LEU A C 1
ATOM 578 O O . LEU A 1 73 ? 7.483 -13.177 5.704 1.00 95.06 73 LEU A O 1
ATOM 582 N N . LEU A 1 74 ? 7.216 -11.573 4.146 1.00 90.31 74 LEU A N 1
ATOM 583 C CA . LEU A 1 74 ? 6.198 -10.83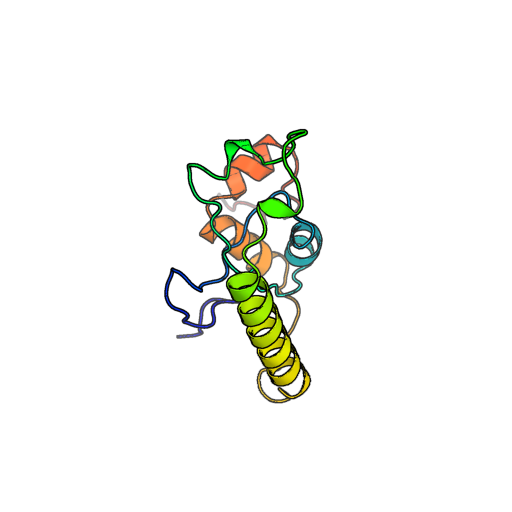5 4.895 1.00 90.31 74 LEU A CA 1
ATOM 584 C C . LEU A 1 74 ? 4.927 -11.670 5.079 1.00 90.31 74 LEU A C 1
ATOM 586 O O . LEU A 1 74 ? 4.435 -11.777 6.197 1.00 90.31 74 LEU A O 1
ATOM 590 N N . ILE A 1 75 ? 4.413 -12.281 4.007 1.00 92.75 75 ILE A N 1
ATOM 591 C CA . ILE A 1 75 ? 3.221 -13.136 4.075 1.00 92.75 75 ILE A CA 1
ATOM 592 C C . ILE A 1 75 ? 3.467 -14.300 5.032 1.00 92.75 75 ILE A C 1
ATOM 594 O O . ILE A 1 75 ? 2.624 -14.577 5.878 1.00 92.75 75 ILE A O 1
ATOM 598 N N . HIS A 1 76 ? 4.630 -14.950 4.940 1.00 95.44 76 HIS A N 1
ATOM 599 C CA . HIS A 1 76 ? 4.988 -16.030 5.851 1.00 95.44 76 HIS A CA 1
ATOM 600 C C . HIS A 1 76 ? 5.034 -15.551 7.308 1.00 95.44 76 HIS A C 1
ATOM 602 O O . HIS A 1 76 ? 4.505 -16.227 8.184 1.00 95.44 76 HIS A O 1
ATOM 608 N N . ALA A 1 77 ? 5.635 -14.392 7.584 1.00 91.44 77 ALA A N 1
ATOM 609 C CA . ALA A 1 77 ? 5.679 -13.835 8.933 1.00 91.44 77 ALA A CA 1
ATOM 610 C C . ALA A 1 77 ? 4.271 -13.526 9.469 1.00 91.44 77 ALA A C 1
ATOM 612 O O . ALA A 1 77 ? 3.928 -13.985 10.552 1.00 91.44 77 ALA A O 1
ATOM 613 N N . LEU A 1 78 ? 3.436 -12.829 8.689 1.00 88.56 78 LEU A N 1
ATOM 614 C CA . LEU A 1 78 ? 2.066 -12.476 9.079 1.00 88.56 78 LEU A CA 1
ATOM 615 C C . LEU A 1 78 ? 1.171 -13.706 9.262 1.00 88.56 78 LEU A C 1
ATOM 617 O O . LEU A 1 78 ? 0.364 -13.742 10.182 1.00 88.56 78 LEU A O 1
ATOM 621 N N . ALA A 1 79 ? 1.322 -14.730 8.421 1.00 91.69 79 ALA A N 1
ATOM 622 C CA . ALA A 1 79 ? 0.552 -15.968 8.533 1.00 91.69 79 ALA A CA 1
ATOM 623 C C . ALA A 1 79 ? 0.881 -16.771 9.804 1.00 91.69 79 ALA A C 1
ATOM 625 O O . ALA A 1 79 ? 0.053 -17.562 10.251 1.00 91.69 79 ALA A O 1
ATOM 626 N N . ASN A 1 80 ? 2.076 -16.582 10.372 1.00 92.75 80 ASN A N 1
ATOM 627 C CA . ASN A 1 80 ? 2.515 -17.242 11.603 1.00 92.75 80 ASN A CA 1
ATOM 628 C C . ASN A 1 80 ? 2.403 -16.342 12.846 1.00 92.75 80 ASN A C 1
ATOM 630 O O . ASN A 1 80 ? 2.717 -16.788 13.948 1.00 92.75 80 ASN A O 1
ATOM 634 N N . ASP A 1 81 ? 1.975 -15.089 12.691 1.00 87.56 81 ASP A N 1
ATOM 635 C CA . ASP A 1 81 ? 1.819 -14.152 13.797 1.00 87.56 81 ASP A CA 1
ATOM 636 C C . ASP A 1 81 ? 0.486 -14.383 14.518 1.00 87.56 81 ASP A C 1
ATOM 638 O O . ASP A 1 81 ? -0.581 -13.946 14.084 1.00 87.56 81 ASP A O 1
ATOM 642 N N . THR A 1 82 ? 0.556 -15.081 15.649 1.00 82.38 82 THR A N 1
ATOM 643 C CA . THR A 1 82 ? -0.591 -15.312 16.535 1.00 82.38 82 THR A CA 1
ATOM 644 C C . THR A 1 82 ? -0.689 -14.292 17.669 1.00 82.38 82 THR A C 1
ATOM 646 O O . THR A 1 82 ? -1.623 -14.365 18.465 1.00 82.38 82 THR A O 1
ATOM 649 N N . GLU A 1 83 ? 0.268 -13.368 17.784 1.00 88.12 83 GLU A N 1
ATOM 650 C CA . GLU A 1 83 ? 0.398 -12.461 18.929 1.00 88.12 83 GLU A CA 1
ATOM 651 C C . GLU A 1 83 ? -0.206 -11.081 18.653 1.00 88.12 83 GLU A C 1
ATOM 653 O O . GLU A 1 83 ? -0.876 -10.524 19.522 1.00 88.12 83 GLU A O 1
ATOM 658 N N . THR A 1 84 ? -0.026 -10.538 17.444 1.00 81.19 84 THR A N 1
ATOM 659 C CA . THR A 1 84 ? -0.451 -9.164 17.111 1.00 81.19 84 THR A CA 1
ATOM 660 C C . THR A 1 84 ? -1.973 -8.971 17.140 1.00 81.19 84 THR A C 1
ATOM 662 O O . THR A 1 84 ? -2.440 -7.842 17.289 1.00 81.19 84 THR A O 1
ATOM 665 N N . ALA A 1 85 ? -2.754 -10.055 17.028 1.00 83.50 85 ALA A N 1
ATOM 666 C CA . ALA A 1 85 ? -4.221 -10.041 17.062 1.00 83.50 85 ALA A CA 1
ATOM 667 C C . ALA A 1 85 ? -4.831 -8.960 16.144 1.00 83.50 85 ALA A C 1
ATOM 669 O O . ALA A 1 85 ? -5.654 -8.143 16.569 1.00 83.50 85 ALA A O 1
ATOM 670 N N . LEU A 1 86 ? -4.400 -8.944 14.874 1.00 84.00 86 LEU A N 1
ATOM 671 C CA . LEU A 1 86 ? -4.901 -8.003 13.872 1.00 84.00 86 LEU A CA 1
ATOM 672 C C . LEU A 1 86 ? -6.430 -8.069 13.793 1.00 84.00 86 LEU A C 1
ATOM 674 O O . LEU A 1 86 ? -7.022 -9.143 13.679 1.00 84.00 86 LEU A O 1
ATOM 678 N N . ARG A 1 87 ? -7.067 -6.900 13.829 1.00 91.19 87 ARG A N 1
ATOM 679 C CA . ARG A 1 87 ? -8.518 -6.753 13.716 1.00 91.19 87 ARG A CA 1
ATOM 680 C C . ARG A 1 87 ? -8.875 -5.729 12.657 1.00 91.19 87 ARG A C 1
ATOM 682 O O . ARG A 1 87 ? -8.043 -4.917 12.263 1.00 91.19 87 ARG A O 1
ATOM 689 N N . HIS A 1 88 ? -10.141 -5.737 12.262 1.00 93.75 88 HIS A N 1
ATOM 690 C CA . HIS A 1 88 ? -10.687 -4.632 11.493 1.00 93.75 88 HIS A CA 1
ATOM 691 C C . HIS A 1 88 ? -10.719 -3.367 12.354 1.00 93.75 88 HIS A C 1
ATOM 693 O O . HIS A 1 88 ? -11.044 -3.422 13.547 1.00 93.75 88 HIS A O 1
ATOM 699 N N . TYR A 1 89 ? -10.387 -2.242 11.737 1.00 92.69 89 TYR A N 1
ATOM 700 C CA . TYR A 1 89 ? -10.644 -0.915 12.268 1.00 92.69 89 TYR A CA 1
ATOM 701 C C . TYR A 1 89 ? -12.143 -0.628 12.263 1.00 92.69 89 TYR A C 1
ATOM 703 O O . TYR A 1 89 ? -12.874 -1.091 11.383 1.00 92.69 89 TYR A O 1
ATOM 711 N N . ASP A 1 90 ? -12.610 0.127 13.252 1.00 93.88 90 ASP A N 1
ATOM 712 C CA . ASP A 1 90 ? -13.966 0.664 13.219 1.00 93.88 90 ASP A CA 1
ATOM 713 C C . ASP A 1 90 ? -14.067 1.870 12.264 1.00 93.88 90 ASP A C 1
ATOM 715 O O . ASP A 1 90 ? -13.078 2.320 11.678 1.00 93.88 90 ASP A O 1
ATOM 719 N N . ASN A 1 91 ? -15.276 2.403 12.075 1.00 94.00 91 ASN A N 1
ATOM 720 C CA . ASN A 1 91 ? -15.498 3.537 11.172 1.00 94.00 91 ASN A CA 1
ATOM 721 C C . ASN A 1 91 ? -14.728 4.800 11.589 1.00 94.00 91 ASN A C 1
ATOM 723 O O . ASN A 1 91 ? -14.335 5.577 10.722 1.00 94.00 91 ASN A O 1
ATOM 727 N N . THR A 1 92 ? -14.520 5.016 12.889 1.00 94.00 92 THR A N 1
ATOM 728 C CA . THR A 1 92 ? -13.809 6.189 13.412 1.00 94.00 92 THR A CA 1
ATOM 729 C C . THR A 1 92 ? -12.320 6.057 13.126 1.00 94.00 92 THR A C 1
ATOM 731 O O . THR A 1 92 ? -11.726 6.954 12.536 1.00 94.00 92 THR A O 1
ATOM 734 N N . GLU A 1 93 ? -11.733 4.912 13.467 1.00 93.00 93 GLU A N 1
ATOM 735 C CA . GLU A 1 93 ? -10.334 4.587 13.179 1.00 93.00 93 GLU A CA 1
ATOM 736 C C . GLU A 1 93 ? -10.052 4.620 11.673 1.00 93.00 93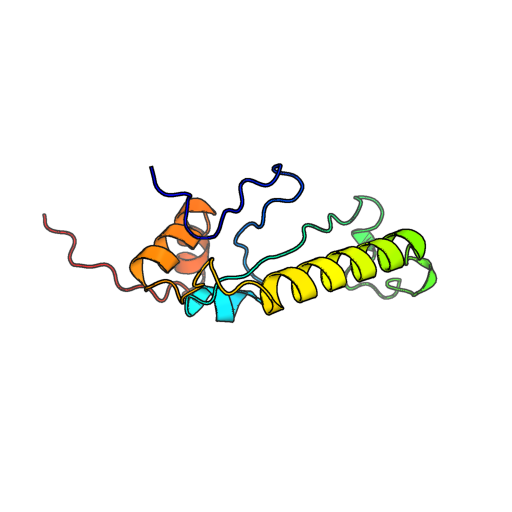 GLU A C 1
ATOM 738 O O . GLU A 1 93 ? -9.055 5.188 11.229 1.00 93.00 93 GLU A O 1
ATOM 743 N N . THR A 1 94 ? -10.967 4.073 10.871 1.00 93.88 94 THR A N 1
ATOM 744 C CA . THR A 1 94 ? -10.849 4.098 9.411 1.00 93.88 94 THR A CA 1
ATOM 745 C C . THR A 1 94 ? -10.911 5.527 8.871 1.00 93.88 94 THR A C 1
ATOM 747 O O . THR A 1 94 ? -10.099 5.893 8.022 1.00 93.88 94 THR A O 1
ATOM 750 N N . ALA A 1 95 ? -11.820 6.368 9.374 1.00 94.75 95 ALA A N 1
ATOM 751 C CA . ALA A 1 95 ? -11.874 7.777 8.991 1.00 94.75 95 ALA A CA 1
ATOM 752 C C . ALA A 1 95 ? -10.564 8.510 9.333 1.00 94.75 95 ALA A C 1
ATOM 754 O O . ALA A 1 95 ? -10.036 9.240 8.490 1.00 94.75 95 ALA A O 1
ATOM 755 N N . GLU A 1 96 ? -10.001 8.274 10.523 1.00 93.38 96 GLU A N 1
ATOM 756 C CA . GLU A 1 96 ? -8.720 8.859 10.934 1.00 93.38 96 GLU A CA 1
ATOM 757 C C . GLU A 1 96 ? -7.555 8.429 10.031 1.00 93.38 96 GLU A C 1
ATOM 759 O O . GLU A 1 96 ? -6.726 9.267 9.677 1.00 93.38 96 GLU A O 1
ATOM 764 N N . LEU A 1 97 ? -7.525 7.183 9.541 1.00 91.69 97 LEU A N 1
ATOM 765 C CA . LEU A 1 97 ? -6.517 6.744 8.563 1.00 91.69 97 LEU A CA 1
ATOM 766 C C . LEU A 1 97 ? -6.536 7.580 7.276 1.00 91.69 97 LEU A C 1
ATOM 768 O O . LEU A 1 97 ? -5.483 7.951 6.749 1.00 91.69 97 LEU A O 1
ATOM 772 N N . PHE A 1 98 ? -7.723 7.895 6.751 1.00 93.56 98 PHE A N 1
ATOM 773 C CA . PHE A 1 98 ? -7.850 8.738 5.559 1.00 93.56 98 PHE A CA 1
ATOM 774 C C . PHE A 1 98 ? -7.549 10.216 5.852 1.00 93.56 98 PHE A C 1
ATOM 776 O O . PHE A 1 98 ? -7.004 10.910 4.984 1.00 93.56 98 PHE A O 1
ATOM 783 N N . ARG A 1 99 ? -7.850 10.701 7.064 1.00 94.06 99 ARG A N 1
ATOM 784 C CA . ARG A 1 99 ? -7.496 12.057 7.521 1.00 94.06 99 ARG A CA 1
ATOM 785 C C . ARG A 1 99 ? -5.996 12.241 7.661 1.00 94.06 99 ARG A C 1
ATOM 787 O O . ARG A 1 99 ? -5.455 13.181 7.082 1.00 94.06 99 ARG A O 1
ATOM 794 N N . ALA A 1 100 ? -5.322 11.314 8.336 1.00 91.06 100 ALA A N 1
ATOM 795 C CA . ALA A 1 100 ? -3.871 11.308 8.496 1.00 91.06 100 ALA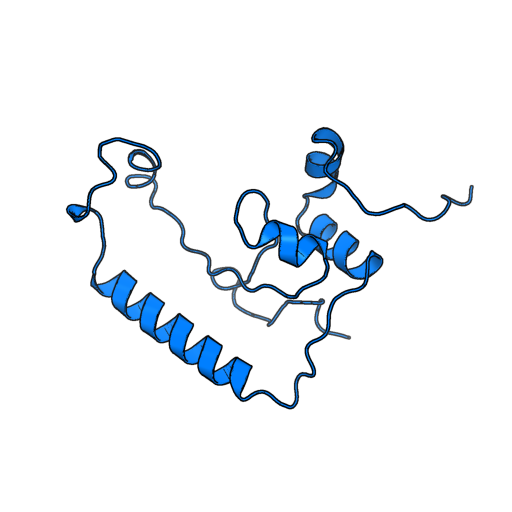 A CA 1
ATOM 796 C C . ALA A 1 100 ? -3.143 11.277 7.139 1.00 91.06 100 ALA A C 1
ATOM 798 O O . ALA A 1 100 ? -2.075 11.866 6.980 1.00 91.06 100 ALA A O 1
ATOM 799 N N . ALA A 1 101 ? -3.753 10.656 6.124 1.00 90.50 101 ALA A N 1
ATOM 800 C CA . ALA A 1 101 ? -3.246 10.649 4.754 1.00 90.50 101 ALA A CA 1
ATOM 801 C C . ALA A 1 101 ? -3.598 11.904 3.924 1.00 90.50 101 ALA A C 1
ATOM 803 O O . ALA A 1 101 ? -3.155 12.017 2.777 1.00 90.50 101 ALA A O 1
ATOM 804 N N . GLY A 1 102 ? -4.378 12.844 4.470 1.00 94.06 102 GLY A N 1
ATOM 805 C CA . GLY A 1 102 ? -4.811 14.068 3.789 1.00 94.06 102 GLY A CA 1
ATOM 806 C C . GLY A 1 102 ? -5.831 13.834 2.668 1.00 94.06 102 GLY A C 1
ATOM 807 O O . GLY A 1 102 ? -5.902 14.621 1.724 1.00 94.06 102 GLY A O 1
ATOM 808 N N . LEU A 1 103 ? -6.594 12.738 2.726 1.00 95.50 103 LEU A N 1
ATOM 809 C CA . LEU A 1 103 ? -7.472 12.298 1.634 1.00 95.50 103 LEU A CA 1
ATOM 810 C C . LEU A 1 103 ? -8.929 12.738 1.787 1.00 95.50 103 LEU A C 1
ATOM 812 O O . LEU A 1 103 ? -9.652 12.751 0.792 1.00 95.50 103 LEU A O 1
ATOM 816 N N . GLU A 1 104 ? -9.355 13.140 2.985 1.00 95.31 104 GLU A N 1
ATOM 817 C CA . GLU A 1 104 ? -10.756 13.462 3.281 1.00 95.31 104 GLU A CA 1
ATOM 818 C C . GLU A 1 104 ? -11.356 14.484 2.303 1.00 95.31 104 GLU A C 1
ATOM 820 O O . GLU A 1 104 ? -12.368 14.210 1.658 1.00 95.31 104 GLU A O 1
ATOM 825 N N . ALA A 1 105 ? -10.712 15.643 2.130 1.00 95.81 105 ALA A N 1
ATOM 826 C CA . ALA A 1 105 ? -11.222 16.701 1.255 1.00 95.81 105 ALA A CA 1
ATOM 827 C C . ALA A 1 105 ? -11.402 16.222 -0.197 1.00 95.81 105 ALA A C 1
ATOM 829 O O . ALA A 1 105 ? -12.380 16.568 -0.864 1.00 95.81 105 ALA A O 1
ATOM 830 N N . ARG A 1 106 ? -10.474 15.386 -0.684 1.00 95.44 106 ARG A N 1
ATOM 831 C CA . ARG A 1 106 ? -10.550 14.789 -2.021 1.00 95.44 106 ARG A CA 1
ATOM 832 C C . ARG A 1 106 ? -11.697 13.785 -2.115 1.00 95.44 106 ARG A C 1
ATOM 834 O O . ARG A 1 106 ? -12.456 13.849 -3.075 1.00 95.44 106 ARG A O 1
ATOM 841 N N . MET A 1 107 ? -11.835 12.895 -1.135 1.00 95.25 107 MET A N 1
ATOM 842 C CA . MET A 1 107 ? -12.897 11.885 -1.109 1.00 95.25 107 MET A CA 1
ATOM 843 C C . MET A 1 107 ? -14.281 12.530 -1.041 1.00 95.25 107 MET A C 1
ATOM 845 O O . MET A 1 107 ? -15.164 12.136 -1.794 1.00 95.25 107 MET A O 1
ATOM 849 N N . ARG A 1 108 ? -14.460 13.577 -0.226 1.00 95.50 108 ARG A N 1
ATOM 850 C CA . ARG A 1 108 ? -15.714 14.346 -0.170 1.00 95.50 108 ARG A CA 1
ATOM 851 C C . ARG A 1 108 ? -16.041 15.010 -1.503 1.00 95.50 108 ARG A C 1
ATOM 853 O O . ARG A 1 108 ? -17.170 14.923 -1.966 1.00 95.50 108 ARG A O 1
ATOM 860 N N . LYS A 1 109 ? -15.050 15.622 -2.161 1.00 96.38 109 LYS A N 1
ATOM 861 C CA . LYS A 1 109 ? -15.225 16.216 -3.498 1.00 96.38 109 LYS A CA 1
ATOM 862 C C . LYS A 1 109 ? -15.650 15.182 -4.552 1.00 96.38 109 LYS A C 1
ATOM 864 O O . LYS A 1 109 ? -16.297 15.548 -5.527 1.00 96.38 109 LYS A O 1
ATOM 869 N N . MET A 1 110 ? -15.258 13.924 -4.371 1.00 94.81 110 MET A N 1
ATOM 870 C CA . MET A 1 110 ? -15.590 12.808 -5.258 1.00 94.81 110 MET A CA 1
ATOM 871 C C . MET A 1 110 ? -16.865 12.051 -4.848 1.00 94.81 110 MET A C 1
ATOM 873 O O . MET A 1 110 ? -17.197 11.080 -5.517 1.00 94.81 110 MET A O 1
ATOM 877 N N . ASP A 1 111 ? -17.555 12.464 -3.777 1.00 92.88 111 ASP A N 1
ATOM 878 C CA . ASP A 1 111 ? -18.690 11.735 -3.182 1.00 92.88 111 ASP A CA 1
ATOM 879 C C . ASP A 1 111 ? -18.339 10.288 -2.764 1.00 92.88 111 ASP A C 1
ATOM 881 O O . ASP A 1 111 ? -19.104 9.342 -2.915 1.00 92.88 111 ASP A O 1
ATOM 885 N N . GLN A 1 112 ? -17.115 10.108 -2.258 1.00 93.00 112 GLN A N 1
ATOM 886 C CA . GLN A 1 112 ? -16.536 8.820 -1.856 1.00 93.00 112 GLN A CA 1
ATOM 887 C C . GLN A 1 112 ? -16.226 8.744 -0.355 1.00 93.00 112 GLN A C 1
ATOM 889 O O . GLN A 1 112 ? -15.470 7.875 0.068 1.00 93.00 112 GLN A O 1
ATOM 894 N N . TRP A 1 113 ? -16.744 9.667 0.461 1.00 94.56 113 TRP A N 1
ATOM 895 C CA . TRP A 1 113 ? -16.544 9.661 1.914 1.00 94.56 113 TRP A CA 1
ATOM 896 C C . TRP A 1 113 ? -17.724 8.964 2.615 1.00 94.56 113 TRP A C 1
ATOM 898 O O . TRP A 1 113 ? -18.780 9.581 2.749 1.00 94.56 113 TRP A O 1
ATOM 908 N N . PRO A 1 114 ? -17.586 7.700 3.070 1.00 93.19 114 PRO A N 1
ATOM 909 C CA . PRO A 1 114 ? -18.718 6.926 3.588 1.00 93.19 114 PRO A CA 1
ATOM 910 C C . PRO A 1 114 ? -18.965 7.122 5.091 1.00 93.19 114 PRO A C 1
ATOM 912 O O . PRO A 1 114 ? -19.922 6.573 5.635 1.00 93.19 114 PRO A O 1
ATOM 915 N N . PHE A 1 115 ? -18.085 7.841 5.792 1.00 91.75 115 PHE A N 1
ATOM 916 C CA . PHE A 1 115 ? -18.129 7.929 7.247 1.00 91.75 115 PHE A CA 1
ATOM 917 C C . PHE A 1 115 ? -19.109 9.016 7.684 1.00 91.75 115 PHE A C 1
ATOM 919 O O . PHE A 1 115 ? -18.951 10.191 7.344 1.00 91.75 115 PHE A O 1
ATOM 926 N N . VAL A 1 116 ? -20.125 8.611 8.446 1.00 76.94 116 VAL A N 1
ATOM 927 C CA . VAL A 1 116 ? -21.100 9.526 9.043 1.00 76.94 116 VAL A CA 1
ATOM 928 C C . VAL A 1 116 ? -20.405 10.308 10.151 1.00 76.94 116 VAL A C 1
ATOM 930 O O . VAL A 1 116 ? -19.849 9.720 11.078 1.00 76.94 116 VAL A O 1
ATOM 933 N N . GLU A 1 117 ? -20.439 11.632 10.070 1.00 63.69 117 GLU A N 1
ATOM 934 C CA . GLU A 1 117 ? -20.018 12.467 11.189 1.00 63.69 117 GLU A CA 1
ATOM 935 C C . GLU A 1 117 ? -21.077 12.380 12.291 1.00 63.69 117 GLU A C 1
ATOM 937 O O . GLU A 1 117 ? -22.268 12.584 12.043 1.00 63.69 117 GLU A O 1
ATOM 942 N N . GLY A 1 118 ? -20.653 12.057 13.516 1.00 55.03 118 GLY A N 1
ATOM 943 C CA . GLY A 1 118 ? -21.496 12.278 14.690 1.00 55.03 118 GLY A CA 1
ATOM 944 C C . GLY A 1 118 ? -21.913 13.754 14.764 1.00 55.03 118 GLY A C 1
ATOM 945 O O . GLY A 1 118 ? -21.230 14.601 14.184 1.00 55.03 118 GLY A O 1
ATOM 946 N N . PRO A 1 119 ? -23.026 14.089 15.442 1.00 40.03 119 PRO A N 1
ATOM 947 C CA . PRO A 1 119 ? -23.515 15.460 15.479 1.00 40.03 119 PRO A CA 1
ATOM 948 C C . PRO A 1 119 ? -22.398 16.407 15.928 1.00 40.03 119 PRO A C 1
ATOM 950 O O . PRO A 1 119 ? -21.815 16.230 16.998 1.00 40.03 119 PRO A O 1
ATOM 953 N N . THR A 1 120 ? -22.112 17.420 15.109 1.00 43.53 120 THR A N 1
ATOM 954 C CA . THR A 1 120 ? -21.336 18.584 15.530 1.00 43.53 120 THR A CA 1
ATOM 955 C C . THR A 1 120 ? -22.150 19.273 16.616 1.00 43.53 120 THR A C 1
ATOM 957 O O . THR A 1 120 ? -23.103 19.999 16.321 1.00 43.53 120 THR A O 1
ATOM 960 N N . HIS A 1 121 ? -21.857 18.963 17.876 1.00 32.25 121 HIS A N 1
ATOM 961 C CA . HIS A 1 121 ? -22.450 19.694 18.983 1.00 32.25 121 HIS A CA 1
ATOM 962 C C . HIS A 1 121 ? -21.997 21.164 18.882 1.00 32.25 121 HIS A C 1
ATOM 964 O O . HIS A 1 121 ? -20.797 21.392 18.703 1.00 32.25 121 HIS A O 1
ATOM 970 N N . PRO A 1 122 ? -22.943 22.124 18.902 1.00 44.84 122 PRO A N 1
ATOM 971 C CA . PRO A 1 122 ? -22.650 23.553 18.822 1.00 44.84 122 PRO A CA 1
ATOM 972 C C . PRO A 1 122 ? -21.868 24.066 20.034 1.00 44.84 122 PRO A C 1
ATOM 974 O O . PRO A 1 122 ? -22.002 23.468 21.128 1.00 44.84 122 PRO A O 1
#

Radius of gyration: 17.76 Å; chains: 1; bounding box: 40×41×50 Å

Secondary structure (DSSP, 8-state):
-PPPTT-----TTT-----SSSTTHHHHHTT--------PPPTTTGGGTTSTT--GGG--HHHHHHHHHHHHHHHHHHHT--SS------HHHHHHHHHHTT-HHHHHHTT---PPPPP---

pLDDT: mean 83.36, std 17.53, range [29.42, 96.75]

Foldseek 3Di:
DDPQVQDPPDDPQATAADDDDDPCNVCLQFQNRDRDGDDDQDPVRVVPVVHPNVDPVPDDPVVVVVVVVVVVVVCVVVVPDPDVPDDGDDLVSSVVSCVVNVNVVVCVVVVNNPRDDDDPDD